Protein AF-A0A0M0LR37-F1 (afdb_monomer)

Nearest PDB structures (foldseek):
  5j56-assembly1_A  TM=5.753E-01  e=2.163E+00  Ricinus communis
  8dk1-assembly1_D  TM=4.337E-01  e=1.892E+00  Pseudomonas aeruginosa PA14
  6jde-assembly2_A  TM=3.105E-01  e=2.472E+00  Escherichia coli K-12

Mean predicted aligned error: 3.46 Å

pLDDT: mean 93.29, std 7.13, range [50.41, 98.06]

Structure (mmCIF, N/CA/C/O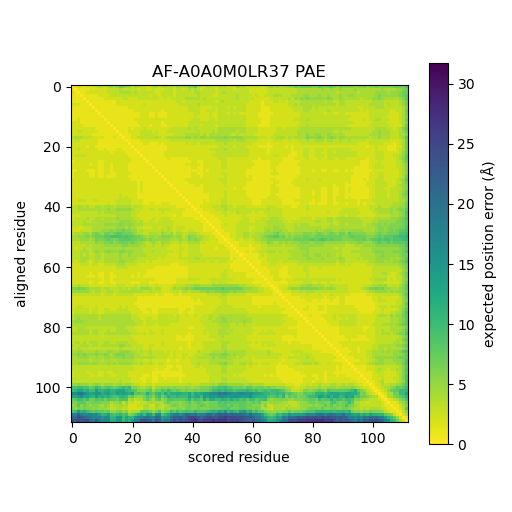 backbone):
data_AF-A0A0M0LR37-F1
#
_entry.id   AF-A0A0M0LR37-F1
#
loop_
_atom_site.group_PDB
_atom_site.id
_atom_site.type_symbol
_atom_site.label_atom_id
_atom_site.label_alt_id
_atom_site.label_comp_id
_atom_site.label_asym_id
_atom_site.label_entity_id
_atom_site.label_seq_id
_atom_site.pdbx_PDB_ins_code
_atom_site.Cartn_x
_atom_site.Cartn_y
_atom_site.Cartn_z
_atom_site.occupancy
_atom_site.B_iso_or_equiv
_atom_site.auth_seq_id
_atom_site.auth_comp_id
_atom_site.auth_asym_id
_atom_site.auth_atom_id
_atom_site.pdbx_PDB_model_num
ATOM 1 N N . MET A 1 1 ? 3.912 2.968 11.099 1.00 90.00 1 MET A N 1
ATOM 2 C CA . MET A 1 1 ? 2.472 2.971 11.463 1.00 90.00 1 MET A CA 1
ATOM 3 C C . MET A 1 1 ? 2.114 1.841 12.422 1.00 90.00 1 MET A C 1
ATOM 5 O O . MET A 1 1 ? 1.449 2.112 13.412 1.00 90.00 1 MET A O 1
ATOM 9 N N . ARG A 1 2 ? 2.585 0.607 12.184 1.00 90.06 2 ARG A N 1
ATOM 10 C CA . ARG A 1 2 ? 2.317 -0.553 13.057 1.00 90.06 2 ARG A CA 1
ATOM 11 C C . ARG A 1 2 ? 2.766 -0.360 14.506 1.00 90.06 2 ARG A C 1
ATOM 13 O O . ARG A 1 2 ? 1.941 -0.467 15.399 1.00 90.06 2 ARG A O 1
ATOM 20 N N . ALA A 1 3 ? 4.028 0.017 14.725 1.00 89.38 3 ALA A N 1
ATOM 21 C CA . ALA A 1 3 ? 4.591 0.184 16.071 1.00 89.38 3 ALA A CA 1
ATOM 22 C C . ALA A 1 3 ? 3.805 1.167 16.965 1.00 89.38 3 ALA A C 1
ATOM 24 O O . ALA A 1 3 ? 3.798 1.024 18.181 1.00 89.38 3 ALA A O 1
ATOM 25 N N . SER A 1 4 ? 3.126 2.154 16.371 1.00 92.31 4 SER A N 1
ATOM 26 C CA . SER A 1 4 ? 2.355 3.165 17.101 1.00 92.31 4 SER A CA 1
ATOM 27 C C . SER A 1 4 ? 0.854 2.861 17.202 1.00 92.31 4 SER A C 1
ATOM 29 O O . SER A 1 4 ? 0.120 3.701 17.712 1.00 92.31 4 SER A O 1
ATOM 31 N N . GLY A 1 5 ? 0.366 1.747 16.641 1.00 93.88 5 GLY A N 1
ATOM 32 C CA . GLY A 1 5 ? -1.074 1.460 16.524 1.00 93.88 5 GLY A CA 1
ATOM 33 C C . GLY A 1 5 ? -1.836 2.390 15.564 1.00 93.88 5 GLY A C 1
ATOM 34 O O . GLY A 1 5 ? -3.064 2.456 15.577 1.00 93.88 5 GLY A O 1
ATOM 35 N N . LEU A 1 6 ? -1.119 3.163 14.737 1.00 95.38 6 LEU A N 1
ATOM 36 C CA . LEU A 1 6 ? -1.745 4.137 13.835 1.00 95.38 6 LEU A CA 1
ATOM 37 C C . LEU A 1 6 ? -2.480 3.443 12.679 1.00 95.38 6 LEU A C 1
ATOM 39 O O . LEU A 1 6 ? -3.427 3.999 12.137 1.00 95.38 6 LEU A O 1
ATOM 43 N N . SER A 1 7 ? -2.059 2.236 12.300 1.00 95.31 7 SER A N 1
ATOM 44 C CA . SER A 1 7 ? -2.663 1.474 11.198 1.00 95.31 7 SER A CA 1
ATOM 45 C C . SER A 1 7 ? -4.120 1.108 11.500 1.00 95.31 7 SER A C 1
ATOM 47 O O . SER A 1 7 ? -4.982 1.194 10.632 1.00 95.31 7 SER A O 1
ATOM 49 N N . GLU A 1 8 ? -4.396 0.717 12.742 1.00 96.31 8 GLU A N 1
ATOM 50 C CA . GLU A 1 8 ? -5.719 0.365 13.258 1.00 96.31 8 GLU A CA 1
ATOM 51 C C . GLU A 1 8 ? -6.610 1.602 13.299 1.00 96.31 8 GLU A C 1
ATOM 53 O O . GLU A 1 8 ? -7.719 1.579 12.774 1.00 96.31 8 GLU A O 1
ATOM 58 N N . LEU A 1 9 ? -6.087 2.706 13.843 1.00 97.69 9 LEU A N 1
ATOM 59 C CA . LEU A 1 9 ? -6.817 3.966 13.902 1.00 97.69 9 LEU A CA 1
ATOM 60 C C . LEU A 1 9 ? -7.172 4.472 12.500 1.00 97.69 9 LEU A C 1
ATOM 62 O O . LEU A 1 9 ? -8.305 4.878 12.281 1.00 97.69 9 LEU A O 1
ATOM 66 N N . VAL A 1 10 ? -6.236 4.442 11.544 1.00 97.44 10 VAL A N 1
ATOM 67 C CA . VAL A 1 10 ? -6.512 4.885 10.167 1.00 97.44 10 VAL A CA 1
ATOM 68 C C . VAL A 1 10 ? -7.589 4.020 9.522 1.00 97.44 10 VAL A C 1
ATOM 70 O O . VAL A 1 10 ? -8.528 4.580 8.966 1.00 97.44 10 VAL A O 1
ATOM 73 N N . ARG A 1 11 ? -7.504 2.688 9.641 1.00 95.88 11 ARG A N 1
ATOM 74 C CA . ARG A 1 11 ? -8.548 1.783 9.135 1.00 95.88 11 ARG A CA 1
ATOM 75 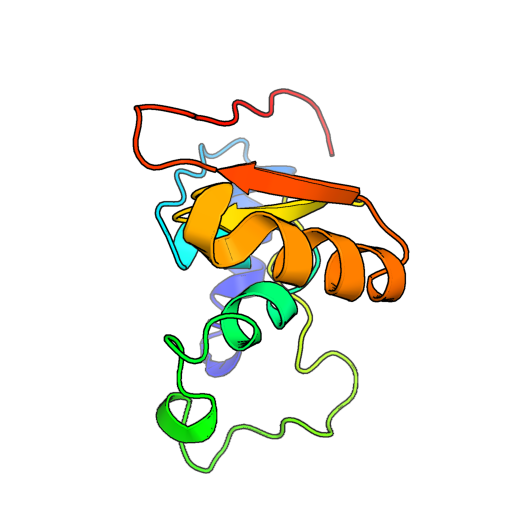C C . ARG A 1 11 ? -9.916 2.101 9.727 1.00 95.88 11 ARG A C 1
ATOM 77 O O . ARG A 1 11 ? -10.854 2.285 8.968 1.00 95.88 11 ARG A O 1
ATOM 84 N N . GLN A 1 12 ? -10.003 2.254 11.048 1.00 96.25 12 GLN A N 1
ATOM 85 C CA . GLN A 1 12 ? -11.253 2.604 11.725 1.00 96.25 12 GLN A CA 1
ATOM 86 C C . GLN A 1 12 ? -11.815 3.935 11.208 1.00 96.25 12 GLN A C 1
ATOM 88 O O . GLN A 1 12 ? -12.986 4.035 10.856 1.00 96.25 12 GLN A O 1
ATOM 93 N N . ARG A 1 13 ? -10.974 4.975 11.120 1.00 97.31 13 ARG A N 1
ATOM 94 C CA . ARG A 1 13 ? -11.421 6.293 10.655 1.00 97.31 13 ARG A CA 1
ATOM 95 C C . ARG A 1 13 ? -11.935 6.256 9.224 1.00 97.31 13 ARG A C 1
ATOM 97 O O . ARG A 1 13 ? -12.929 6.911 8.936 1.00 97.31 13 ARG A O 1
ATOM 104 N N . VAL A 1 14 ? -11.250 5.542 8.339 1.00 95.94 14 VAL A N 1
ATOM 105 C CA . VAL A 1 14 ? -11.589 5.515 6.914 1.00 95.94 14 VAL A CA 1
ATOM 106 C C . VAL A 1 14 ? -12.783 4.598 6.658 1.00 95.94 14 VAL A C 1
ATOM 108 O O . VAL A 1 14 ? -13.782 5.060 6.117 1.00 95.94 14 VAL A O 1
ATOM 111 N N . ASN A 1 15 ? -12.711 3.341 7.098 1.00 93.25 15 ASN A N 1
ATOM 112 C CA . ASN A 1 15 ? -13.688 2.315 6.736 1.00 93.25 15 ASN A CA 1
ATOM 113 C C . ASN A 1 15 ? -14.963 2.392 7.589 1.00 93.25 15 ASN A C 1
ATOM 115 O O . ASN A 1 15 ? -16.052 2.190 7.063 1.00 93.25 15 ASN A O 1
ATOM 119 N N . ASP A 1 16 ? -14.849 2.722 8.883 1.00 93.62 16 ASP A N 1
ATOM 120 C CA . ASP A 1 16 ? -15.997 2.681 9.804 1.00 93.62 16 ASP A CA 1
ATOM 121 C C . ASP A 1 16 ? -16.614 4.069 10.046 1.00 93.62 16 ASP A C 1
ATOM 123 O O . ASP A 1 16 ? -17.807 4.188 10.329 1.00 93.62 16 ASP A O 1
ATOM 127 N N . GLU A 1 17 ? -15.809 5.135 9.965 1.00 95.56 17 GLU A N 1
ATOM 128 C CA . GLU A 1 17 ? -16.238 6.509 10.282 1.00 95.56 17 GLU A CA 1
ATOM 129 C C . GLU A 1 17 ? -16.325 7.430 9.049 1.00 95.56 17 GLU A C 1
ATOM 131 O O . GLU A 1 17 ? -16.709 8.594 9.182 1.00 95.56 17 GLU A O 1
ATOM 136 N N . GLY A 1 18 ? -15.996 6.927 7.853 1.00 93.69 18 GLY A N 1
ATOM 137 C CA . GLY A 1 18 ? -16.140 7.650 6.584 1.00 93.69 18 GLY A CA 1
ATOM 138 C C . GLY A 1 18 ? -15.138 8.791 6.373 1.00 93.69 18 GLY A C 1
ATOM 139 O O . GLY A 1 18 ? -15.419 9.741 5.640 1.00 93.69 18 GLY A O 1
ATOM 140 N N . ALA A 1 19 ? -13.976 8.751 7.030 1.00 96.12 19 ALA A N 1
ATOM 141 C CA . ALA A 1 19 ? -12.925 9.736 6.808 1.00 96.12 19 ALA A CA 1
ATOM 142 C C . ALA A 1 19 ? -12.291 9.574 5.417 1.00 96.12 19 ALA A C 1
ATOM 144 O O . ALA A 1 19 ? -11.935 8.475 4.998 1.00 96.12 19 ALA A O 1
ATOM 145 N N . LEU A 1 20 ? -12.059 10.695 4.729 1.00 95.56 20 LEU A N 1
ATOM 146 C CA . LEU A 1 20 ? -11.345 10.699 3.454 1.00 95.56 20 LEU A CA 1
ATOM 147 C C . LEU A 1 20 ? -9.855 10.391 3.663 1.00 95.56 20 LEU A C 1
ATOM 149 O O . LEU A 1 20 ? -9.149 11.132 4.352 1.00 95.56 20 LEU A O 1
ATOM 153 N N . TYR A 1 21 ? -9.364 9.346 2.997 1.00 96.69 21 TYR A N 1
ATOM 154 C CA . TYR A 1 21 ? -7.937 9.065 2.876 1.00 96.69 21 TYR A CA 1
ATOM 155 C C . TYR A 1 21 ? -7.380 9.649 1.574 1.00 96.69 21 TYR A C 1
ATOM 157 O O . TYR A 1 21 ? -7.867 9.337 0.490 1.00 96.69 21 TYR A O 1
ATOM 165 N N . VAL A 1 22 ? -6.315 10.450 1.667 1.00 96.19 22 VAL A N 1
ATOM 166 C CA . VAL A 1 22 ? -5.570 10.949 0.501 1.00 96.19 22 VAL A CA 1
ATOM 167 C C . VAL A 1 22 ? -4.126 10.474 0.606 1.00 96.19 22 VAL A C 1
ATOM 169 O O . VAL A 1 22 ? -3.371 10.925 1.466 1.00 96.19 22 VAL A O 1
ATOM 172 N N . GLY A 1 23 ? -3.746 9.545 -0.270 1.00 95.62 23 GLY A N 1
ATOM 173 C CA . GLY A 1 23 ? -2.399 8.987 -0.330 1.00 95.62 23 GLY A CA 1
ATOM 174 C C . GLY A 1 23 ? -1.621 9.513 -1.526 1.00 95.62 23 GLY A C 1
ATOM 175 O O . GLY A 1 23 ? -2.094 9.410 -2.655 1.00 95.62 23 GLY A O 1
ATOM 176 N N . ALA A 1 24 ? -0.400 9.993 -1.290 1.00 95.12 24 ALA A N 1
ATOM 177 C CA . ALA A 1 24 ? 0.564 10.333 -2.334 1.00 95.12 24 ALA A CA 1
ATOM 178 C C . ALA A 1 24 ? 1.829 9.481 -2.183 1.00 95.12 24 ALA A C 1
ATOM 180 O O . ALA A 1 24 ? 2.353 9.336 -1.075 1.00 95.12 24 ALA A O 1
ATOM 181 N N . SER A 1 25 ? 2.337 8.936 -3.293 1.00 95.75 25 SER A N 1
ATOM 182 C CA . SER A 1 25 ? 3.547 8.105 -3.319 1.00 95.75 25 SER A CA 1
ATOM 183 C C . SER A 1 25 ? 3.462 6.933 -2.322 1.00 95.75 25 SER A C 1
ATOM 185 O O . SER A 1 25 ? 2.554 6.107 -2.433 1.00 95.75 25 SER A O 1
ATOM 187 N N . ALA A 1 26 ? 4.341 6.866 -1.317 1.00 97.06 26 ALA A N 1
ATOM 188 C CA . ALA A 1 26 ? 4.280 5.875 -0.241 1.00 97.06 26 ALA A CA 1
ATOM 189 C C . ALA A 1 26 ? 2.908 5.827 0.463 1.00 97.06 26 ALA A C 1
ATOM 191 O O . ALA A 1 26 ? 2.462 4.750 0.850 1.00 97.06 26 ALA A O 1
ATOM 192 N N . GLY A 1 27 ? 2.197 6.959 0.557 1.00 97.25 27 GLY A N 1
ATOM 193 C CA . GLY A 1 27 ? 0.816 7.014 1.048 1.00 97.25 27 GLY A CA 1
ATOM 194 C C . GLY A 1 27 ? -0.153 6.191 0.191 1.00 97.25 27 GLY A C 1
ATOM 195 O O . GLY A 1 27 ? -0.972 5.444 0.711 1.00 97.25 27 GLY A O 1
ATOM 196 N N . SER A 1 28 ? -0.026 6.252 -1.136 1.00 97.06 28 SER A N 1
ATOM 197 C CA . SER A 1 28 ? -0.837 5.428 -2.041 1.00 97.06 28 SER A CA 1
ATOM 198 C C . SER A 1 28 ? -0.490 3.942 -1.895 1.00 97.06 28 SER A C 1
ATOM 200 O O . SER A 1 28 ? -1.377 3.097 -1.904 1.00 97.06 28 SER A O 1
ATOM 202 N N . ILE A 1 29 ? 0.793 3.611 -1.704 1.00 97.94 29 ILE A N 1
ATOM 203 C CA . ILE A 1 29 ? 1.244 2.224 -1.501 1.00 97.94 29 ILE A CA 1
ATOM 204 C C . ILE A 1 29 ? 0.620 1.626 -0.236 1.00 97.94 29 ILE A C 1
ATOM 206 O O . ILE A 1 29 ? 0.042 0.540 -0.294 1.00 97.94 29 ILE A O 1
ATOM 210 N N . VAL A 1 30 ? 0.701 2.334 0.897 1.00 97.88 30 VAL A N 1
ATOM 211 C CA . VAL A 1 30 ? 0.164 1.824 2.168 1.00 97.88 30 VAL A CA 1
ATOM 212 C C . VAL A 1 30 ? -1.362 1.784 2.200 1.00 97.88 30 VAL A C 1
ATOM 214 O O . VAL A 1 30 ? -1.898 1.085 3.047 1.00 97.88 30 VAL A O 1
ATOM 217 N N . ALA A 1 31 ? -2.073 2.472 1.304 1.00 97.38 31 ALA A N 1
ATOM 218 C CA . ALA A 1 31 ? -3.531 2.372 1.207 1.00 97.38 31 ALA A CA 1
ATOM 219 C C . ALA A 1 31 ? -4.005 1.016 0.660 1.00 97.38 31 ALA A C 1
ATOM 221 O O . ALA A 1 31 ? -5.098 0.565 0.995 1.00 97.38 31 ALA A O 1
ATOM 222 N N . GLY A 1 32 ? -3.194 0.367 -0.180 1.00 97.06 32 GLY A N 1
ATOM 223 C CA . GLY A 1 32 ? -3.543 -0.909 -0.804 1.00 97.06 32 GLY A CA 1
ATOM 224 C C . GLY A 1 32 ? -3.415 -2.106 0.138 1.00 97.06 32 GLY A C 1
ATOM 225 O O . GLY A 1 32 ? -3.262 -1.965 1.348 1.00 97.06 32 GLY A O 1
ATOM 226 N N . ARG A 1 33 ? -3.431 -3.308 -0.440 1.00 97.12 33 ARG A N 1
ATOM 227 C CA . ARG A 1 33 ? -3.346 -4.592 0.270 1.00 97.12 33 ARG A CA 1
ATOM 228 C C . ARG A 1 33 ? -1.942 -4.924 0.783 1.00 97.12 33 ARG A C 1
ATOM 230 O O . ARG A 1 33 ? -1.789 -5.455 1.878 1.00 97.12 33 ARG A O 1
ATOM 237 N N . THR A 1 34 ? -0.900 -4.610 0.013 1.00 97.44 34 THR A N 1
ATOM 238 C CA . THR A 1 34 ? 0.500 -4.872 0.399 1.00 97.44 34 THR A CA 1
ATOM 239 C C . THR A 1 34 ? 1.449 -3.749 -0.003 1.00 97.44 34 THR A C 1
ATOM 241 O O . THR A 1 34 ? 1.287 -3.158 -1.073 1.00 97.44 34 THR A O 1
ATOM 244 N N . ILE A 1 35 ? 2.484 -3.525 0.819 1.00 97.62 35 ILE A N 1
ATOM 245 C CA . ILE A 1 35 ? 3.574 -2.576 0.549 1.00 97.62 35 ILE A CA 1
ATOM 246 C C . ILE A 1 35 ? 4.675 -3.140 -0.359 1.00 97.62 35 ILE A C 1
ATOM 248 O O . ILE A 1 35 ? 5.640 -2.438 -0.649 1.00 97.62 35 ILE A O 1
ATOM 252 N N . ARG A 1 36 ? 4.565 -4.392 -0.835 1.00 97.31 36 ARG A N 1
ATOM 253 C CA . ARG A 1 36 ? 5.595 -5.022 -1.689 1.00 97.31 36 ARG A CA 1
ATOM 254 C C . ARG A 1 36 ? 5.966 -4.184 -2.916 1.00 97.31 36 ARG A C 1
ATOM 256 O O . ARG A 1 36 ? 7.093 -4.296 -3.387 1.00 97.31 36 ARG A O 1
ATOM 263 N N . THR A 1 37 ? 5.054 -3.351 -3.418 1.00 98.06 37 THR A N 1
ATOM 264 C CA . THR A 1 37 ? 5.296 -2.463 -4.564 1.00 98.06 37 THR A CA 1
ATOM 265 C C . THR A 1 37 ? 6.354 -1.387 -4.293 1.00 98.06 37 THR A C 1
ATOM 267 O O . THR A 1 37 ? 7.033 -0.983 -5.237 1.00 98.06 37 THR A O 1
ATOM 270 N N . ALA A 1 38 ? 6.568 -0.987 -3.032 1.00 97.75 38 ALA A N 1
ATOM 271 C CA . ALA A 1 38 ? 7.631 -0.056 -2.624 1.00 97.75 38 ALA A CA 1
ATOM 272 C C . ALA A 1 38 ? 9.031 -0.590 -2.978 1.00 97.75 38 ALA A C 1
ATOM 274 O O . ALA A 1 38 ? 9.916 0.134 -3.431 1.00 97.75 38 ALA A O 1
ATOM 275 N N . LEU A 1 39 ? 9.206 -1.910 -2.879 1.00 97.00 39 LEU A N 1
ATOM 276 C CA . LEU A 1 39 ? 10.501 -2.564 -3.066 1.00 97.00 39 LEU A CA 1
ATOM 277 C C . LEU A 1 39 ? 10.915 -2.694 -4.533 1.00 97.00 39 LEU A C 1
ATOM 279 O O . LEU A 1 39 ? 12.064 -3.005 -4.833 1.00 97.00 39 LEU A O 1
ATOM 283 N N . TRP A 1 40 ? 9.990 -2.506 -5.474 1.00 97.38 40 TRP A N 1
ATOM 284 C CA . TRP A 1 40 ? 10.234 -2.867 -6.870 1.00 97.38 40 TRP A CA 1
ATOM 285 C C . TRP A 1 40 ? 11.219 -1.925 -7.563 1.00 97.38 40 TRP A C 1
ATOM 287 O O . TRP A 1 40 ? 12.025 -2.381 -8.371 1.00 97.38 40 TRP A O 1
ATOM 297 N N . LYS A 1 41 ? 11.152 -0.623 -7.255 1.00 95.56 41 LYS A N 1
ATOM 298 C CA . LYS A 1 41 ? 12.033 0.401 -7.845 1.00 95.56 41 LYS A CA 1
ATOM 299 C C . LYS A 1 41 ? 13.380 0.511 -7.128 1.00 95.56 41 LYS A C 1
ATOM 301 O O . LYS A 1 41 ? 14.296 1.121 -7.671 1.00 95.56 41 LYS A O 1
ATOM 306 N N . GLY A 1 42 ? 13.479 -0.029 -5.910 1.00 95.44 42 GLY A N 1
ATOM 307 C CA . GLY A 1 42 ? 14.615 0.195 -5.012 1.00 95.44 42 GLY A CA 1
ATOM 308 C C . GLY A 1 42 ? 14.713 1.634 -4.490 1.00 95.44 42 GLY A C 1
ATOM 309 O O . GLY A 1 42 ? 15.800 2.067 -4.128 1.00 95.44 42 GLY A O 1
ATOM 310 N N . TRP A 1 43 ? 13.613 2.397 -4.517 1.00 95.50 43 TRP A N 1
ATOM 311 C CA . TRP A 1 43 ? 13.564 3.763 -3.973 1.00 95.50 43 TRP A CA 1
ATOM 312 C C . TRP A 1 43 ? 13.305 3.769 -2.467 1.00 95.50 43 TRP A C 1
ATOM 314 O O . TRP A 1 43 ? 13.839 4.620 -1.762 1.00 95.50 43 TRP A O 1
ATOM 324 N N . ASP A 1 44 ? 12.496 2.824 -1.993 1.00 96.81 44 ASP A N 1
ATOM 325 C CA . ASP A 1 44 ? 12.206 2.629 -0.580 1.00 96.81 44 ASP A CA 1
ATOM 326 C C . ASP A 1 44 ? 13.176 1.594 0.004 1.00 96.81 44 ASP A C 1
ATOM 328 O O . ASP A 1 44 ? 13.234 0.453 -0.462 1.00 96.81 44 ASP A O 1
ATOM 332 N N . ASP A 1 45 ? 13.938 2.006 1.017 1.00 94.69 45 ASP A N 1
ATOM 333 C CA . ASP A 1 45 ? 14.905 1.167 1.727 1.00 94.69 45 ASP A CA 1
ATOM 334 C C . ASP A 1 45 ? 14.235 0.451 2.919 1.00 94.69 45 ASP A C 1
ATOM 336 O O . ASP A 1 45 ? 13.794 1.122 3.859 1.00 94.69 45 ASP A O 1
ATOM 340 N N . PRO A 1 46 ? 14.157 -0.895 2.931 1.00 92.25 46 PRO A N 1
ATOM 341 C CA . PRO A 1 46 ? 13.622 -1.653 4.063 1.00 92.25 46 PRO A CA 1
ATOM 342 C C . PRO A 1 46 ? 14.368 -1.416 5.380 1.00 92.25 46 PRO A C 1
ATOM 344 O O . PRO A 1 46 ? 13.759 -1.513 6.447 1.00 92.25 46 PRO A O 1
ATOM 347 N N . GLU A 1 47 ? 15.666 -1.102 5.335 1.00 92.12 47 GLU A N 1
ATOM 348 C CA . GLU A 1 47 ? 16.474 -0.871 6.539 1.00 92.12 47 GLU A CA 1
ATOM 349 C C . GLU A 1 47 ? 16.098 0.447 7.235 1.00 92.12 47 GLU A C 1
ATOM 351 O O . GLU A 1 47 ? 16.275 0.589 8.448 1.00 92.12 47 GLU A O 1
ATOM 356 N N . ALA A 1 48 ? 15.470 1.385 6.513 1.00 92.94 48 ALA A N 1
ATOM 357 C CA . ALA A 1 48 ? 14.975 2.640 7.076 1.00 92.94 48 ALA A CA 1
ATOM 358 C C . ALA A 1 48 ? 13.837 2.444 8.098 1.00 92.94 48 ALA A C 1
ATOM 360 O O . ALA A 1 48 ? 13.557 3.351 8.885 1.00 92.94 48 ALA A O 1
ATOM 361 N N . ALA A 1 49 ? 13.198 1.267 8.129 1.00 90.56 49 ALA A N 1
ATOM 362 C CA . ALA A 1 49 ? 12.212 0.908 9.151 1.00 90.56 49 ALA A CA 1
ATOM 363 C C . ALA A 1 49 ? 12.834 0.681 10.546 1.00 90.56 49 ALA A C 1
ATOM 365 O O . ALA A 1 49 ? 12.105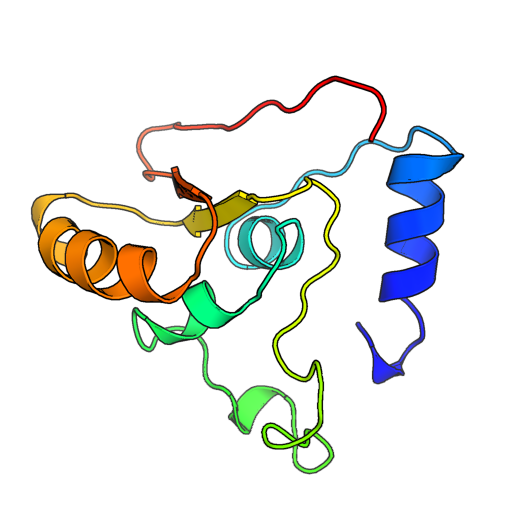 0.613 11.538 1.00 90.56 49 ALA A O 1
ATOM 366 N N . GLY A 1 50 ? 14.167 0.625 10.632 1.00 90.56 50 GLY A N 1
ATOM 367 C CA . GLY A 1 50 ? 14.913 0.454 11.870 1.00 90.56 50 GLY A CA 1
ATOM 368 C C . GLY A 1 50 ? 15.128 -1.015 12.256 1.00 90.56 50 GLY A C 1
ATOM 369 O O . GLY A 1 50 ? 14.537 -1.920 11.671 1.00 90.56 50 GLY A O 1
ATOM 370 N N . PRO A 1 51 ? 15.976 -1.268 13.267 1.00 89.38 51 PRO A N 1
ATOM 371 C CA . PRO A 1 51 ? 16.422 -2.617 13.631 1.00 89.38 51 PRO A CA 1
ATOM 372 C C . PRO A 1 51 ? 15.324 -3.497 14.243 1.00 89.38 51 PRO A C 1
ATOM 374 O O . PRO A 1 51 ? 15.511 -4.701 14.375 1.00 89.38 51 PRO A O 1
ATOM 377 N N . GLU A 1 52 ? 14.200 -2.906 14.650 1.00 87.38 52 GLU A N 1
ATOM 378 C CA . GLU A 1 52 ? 13.049 -3.630 15.201 1.00 87.38 52 GLU A CA 1
ATOM 379 C C . GLU A 1 52 ? 12.118 -4.180 14.108 1.00 87.38 52 GLU A C 1
ATOM 381 O O . GLU A 1 52 ? 11.181 -4.916 14.414 1.00 87.38 52 GLU A O 1
ATOM 386 N N . ALA A 1 53 ? 12.342 -3.822 12.839 1.00 90.50 53 ALA A N 1
ATOM 387 C CA . ALA A 1 53 ? 11.549 -4.326 11.730 1.00 90.50 53 ALA A CA 1
ATOM 388 C C . ALA A 1 53 ? 11.909 -5.788 11.426 1.00 90.50 53 ALA A C 1
ATOM 390 O O . ALA A 1 53 ? 13.008 -6.089 10.963 1.00 90.50 53 ALA A O 1
ATOM 391 N N . ASP A 1 54 ? 10.953 -6.687 11.652 1.00 92.00 54 ASP A N 1
ATOM 392 C CA . ASP A 1 54 ? 11.044 -8.087 11.246 1.00 92.00 54 ASP A CA 1
ATOM 393 C C . ASP A 1 54 ? 10.332 -8.286 9.900 1.00 92.00 54 ASP A C 1
ATOM 395 O O . ASP A 1 54 ? 9.102 -8.310 9.823 1.00 92.00 54 ASP A O 1
ATOM 399 N N . TRP A 1 55 ? 11.120 -8.388 8.829 1.00 92.75 55 TRP A N 1
ATOM 400 C CA . TRP A 1 55 ? 10.626 -8.585 7.462 1.00 92.75 55 TRP A CA 1
ATOM 401 C C . TRP A 1 55 ? 10.256 -10.039 7.140 1.00 92.75 55 TRP A C 1
ATOM 403 O O . TRP A 1 55 ? 9.598 -10.282 6.127 1.00 92.75 55 TRP A O 1
ATOM 413 N N . GLU A 1 56 ? 10.645 -10.983 8.001 1.00 94.44 56 GLU A N 1
ATOM 414 C CA . GLU A 1 56 ? 10.312 -12.405 7.878 1.00 94.44 56 GLU A CA 1
ATOM 415 C C . GLU A 1 56 ? 9.031 -12.762 8.646 1.00 94.44 56 GLU A C 1
ATOM 417 O O . GLU A 1 56 ? 8.463 -13.834 8.437 1.00 94.44 56 GLU A O 1
ATOM 422 N N . ALA A 1 57 ? 8.553 -11.866 9.515 1.00 94.25 57 ALA A N 1
ATOM 423 C CA . ALA A 1 57 ? 7.303 -12.047 10.233 1.00 94.25 57 ALA A CA 1
ATOM 424 C C . ALA A 1 57 ? 6.101 -12.183 9.283 1.00 94.25 57 ALA A C 1
ATOM 426 O O . ALA A 1 57 ? 5.974 -11.483 8.269 1.00 94.25 57 ALA A O 1
ATOM 427 N N . ASP A 1 58 ? 5.153 -13.036 9.671 1.00 94.69 58 ASP A N 1
ATOM 428 C CA . ASP A 1 58 ? 3.879 -13.159 8.971 1.00 94.69 58 ASP A CA 1
ATOM 429 C C . ASP A 1 58 ? 3.174 -11.796 8.902 1.00 94.69 58 ASP A C 1
ATOM 431 O O . ASP A 1 58 ? 3.016 -11.081 9.895 1.00 94.69 58 ASP A O 1
ATOM 435 N N . GLY A 1 59 ? 2.765 -11.420 7.69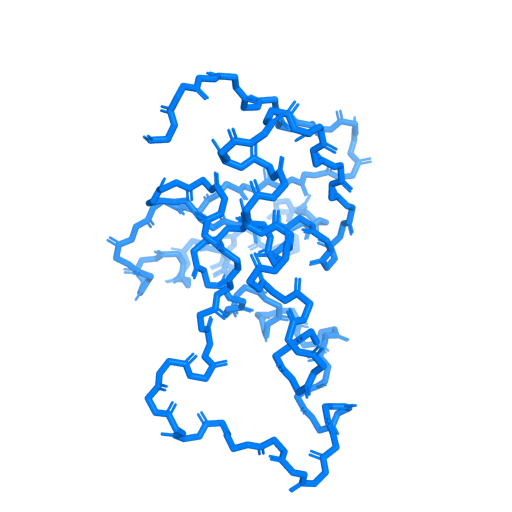1 1.00 93.00 59 GLY A N 1
ATOM 436 C CA . GLY A 1 59 ? 2.108 -10.142 7.436 1.00 93.00 59 GLY A CA 1
ATOM 437 C C . GLY A 1 59 ? 3.026 -8.918 7.511 1.00 93.00 59 GLY A C 1
ATOM 438 O O . GLY A 1 59 ? 2.509 -7.800 7.511 1.00 93.00 59 GLY A O 1
ATOM 439 N N . ALA A 1 60 ? 4.360 -9.070 7.529 1.00 94.75 60 ALA A N 1
ATOM 440 C CA . ALA A 1 60 ? 5.311 -7.945 7.520 1.00 94.75 60 ALA A CA 1
ATOM 441 C C . ALA A 1 60 ? 5.070 -6.961 6.360 1.00 94.75 60 ALA A C 1
ATOM 443 O O . ALA A 1 60 ? 5.267 -5.752 6.494 1.00 94.75 60 ALA A O 1
ATOM 444 N N . TYR A 1 61 ? 4.576 -7.475 5.231 1.00 96.00 61 TYR A N 1
ATOM 445 C CA . TYR A 1 61 ? 4.284 -6.690 4.036 1.00 96.00 61 TYR A CA 1
ATOM 446 C C . TYR A 1 61 ? 2.820 -6.270 3.883 1.00 96.00 61 TYR A C 1
ATOM 448 O O . TYR A 1 61 ? 2.489 -5.662 2.857 1.00 96.00 61 TYR A O 1
ATOM 456 N N . ASP A 1 62 ? 1.934 -6.580 4.833 1.00 96.31 62 ASP A N 1
ATOM 457 C CA . ASP A 1 62 ? 0.548 -6.120 4.712 1.00 96.31 62 ASP A CA 1
ATOM 458 C C . ASP A 1 62 ? 0.510 -4.596 4.864 1.00 96.31 62 ASP A C 1
ATOM 460 O O . ASP A 1 62 ? 1.219 -3.993 5.681 1.00 96.31 62 ASP A O 1
ATOM 464 N N . ALA A 1 63 ? -0.297 -3.964 4.031 1.00 97.06 63 ALA A N 1
ATOM 465 C CA . ALA A 1 63 ? -0.537 -2.533 4.084 1.00 97.06 63 ALA A CA 1
ATOM 466 C C . ALA A 1 63 ? -1.815 -2.258 4.901 1.00 97.06 63 ALA A C 1
ATOM 468 O O . ALA A 1 63 ? -2.244 -3.098 5.695 1.00 97.06 63 ALA A O 1
ATOM 469 N N . LEU A 1 64 ? -2.403 -1.068 4.776 1.00 97.00 64 LEU A N 1
ATOM 470 C CA . LEU A 1 64 ? -3.637 -0.727 5.486 1.00 97.00 64 LEU A CA 1
ATOM 471 C C . LEU A 1 64 ? -4.838 -1.510 4.952 1.00 97.00 64 LEU A C 1
ATOM 473 O O . LEU A 1 64 ? -5.762 -1.753 5.717 1.00 97.00 64 LEU A O 1
ATOM 477 N N . GLY A 1 65 ? -4.829 -1.912 3.679 1.00 95.44 65 GLY A N 1
ATOM 478 C CA . GLY A 1 65 ? -5.947 -2.626 3.065 1.00 95.44 65 GLY A CA 1
ATOM 479 C C . GLY A 1 65 ? -7.224 -1.788 3.029 1.00 95.44 65 GLY A C 1
ATOM 480 O O . GLY A 1 65 ? -8.293 -2.323 3.285 1.00 95.44 65 GLY A O 1
ATOM 481 N N . LEU A 1 66 ? -7.116 -0.482 2.756 1.00 95.69 66 LEU A N 1
ATOM 482 C CA . LEU A 1 66 ? -8.278 0.415 2.629 1.00 95.69 66 LEU A CA 1
ATOM 483 C C . LEU A 1 66 ? -9.072 0.149 1.344 1.00 95.69 66 LEU A C 1
ATOM 485 O O . LEU A 1 66 ? -10.210 0.579 1.217 1.00 95.69 66 LEU A O 1
ATOM 489 N N . VAL A 1 67 ? -8.453 -0.530 0.377 1.00 91.25 67 VAL A N 1
ATOM 490 C CA .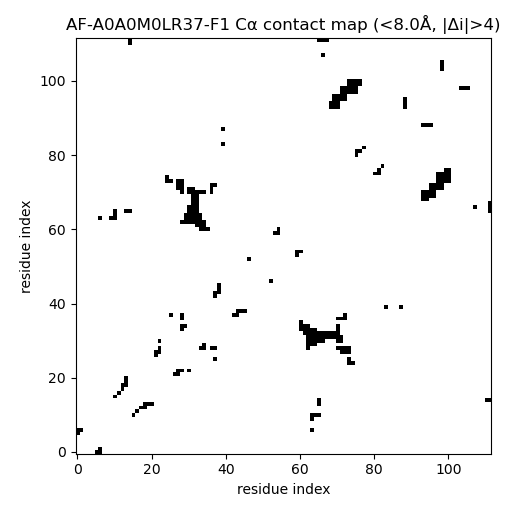 VAL A 1 67 ? -9.091 -0.989 -0.856 1.00 91.25 67 VAL A CA 1
ATOM 491 C C . VAL A 1 67 ? -8.835 -2.483 -0.974 1.00 91.25 67 VAL A C 1
ATOM 493 O O . VAL A 1 67 ? -7.678 -2.912 -1.069 1.00 91.25 67 VAL A O 1
ATOM 496 N N . GLU A 1 68 ? -9.904 -3.276 -0.944 1.00 87.75 68 GLU A N 1
ATOM 497 C CA . GLU A 1 68 ? -9.802 -4.728 -1.057 1.00 87.75 68 GLU A CA 1
ATOM 498 C C . GLU A 1 68 ? -9.213 -5.141 -2.413 1.00 87.75 68 GLU A C 1
ATOM 500 O O . GLU A 1 68 ? -9.470 -4.526 -3.446 1.00 87.75 68 GLU A O 1
ATOM 505 N N . ASP A 1 69 ? -8.380 -6.185 -2.401 1.00 92.81 69 ASP A N 1
ATOM 506 C CA . ASP A 1 69 ? -7.788 -6.809 -3.593 1.00 92.81 69 ASP A CA 1
ATOM 507 C C . ASP A 1 69 ? -7.051 -5.881 -4.579 1.00 92.81 69 ASP A C 1
ATOM 509 O O . ASP A 1 69 ? -6.797 -6.247 -5.733 1.00 92.81 69 ASP A O 1
ATOM 513 N N . VAL A 1 70 ? -6.596 -4.718 -4.105 1.00 95.88 70 VAL A N 1
ATOM 514 C CA . VAL A 1 70 ? -5.817 -3.760 -4.896 1.00 95.88 70 VAL A CA 1
ATOM 515 C C . VAL A 1 70 ? -4.540 -3.346 -4.166 1.00 95.88 70 VAL A C 1
ATOM 517 O O . VAL A 1 70 ? -4.540 -3.012 -2.986 1.00 95.88 70 VAL A O 1
ATOM 520 N N . SER A 1 71 ? -3.423 -3.322 -4.889 1.00 97.88 71 SER A N 1
ATOM 521 C CA . SER A 1 71 ? -2.193 -2.618 -4.509 1.00 97.88 71 SER A CA 1
ATOM 522 C C . SER A 1 71 ? -1.889 -1.507 -5.507 1.00 97.88 71 SER A C 1
ATOM 524 O O . SER A 1 71 ? -2.310 -1.567 -6.660 1.00 97.88 71 SER A O 1
ATOM 526 N N . PHE A 1 72 ? -1.110 -0.515 -5.082 1.00 97.69 72 PHE A N 1
ATOM 527 C CA . PHE A 1 72 ? -0.774 0.642 -5.909 1.00 97.69 72 PHE A CA 1
ATOM 528 C C . PHE A 1 72 ? 0.724 0.705 -6.211 1.00 97.69 72 PHE A C 1
ATOM 530 O O . PHE A 1 72 ? 1.557 0.394 -5.355 1.00 97.69 72 PHE A O 1
ATOM 537 N N . PHE A 1 73 ? 1.069 1.130 -7.425 1.00 97.69 73 PHE A N 1
ATOM 538 C CA . PHE A 1 73 ? 2.437 1.403 -7.860 1.00 97.69 73 PHE A CA 1
ATOM 539 C C . PHE A 1 73 ? 2.537 2.848 -8.383 1.00 97.69 73 PHE A C 1
ATOM 541 O O . PHE A 1 73 ? 2.136 3.108 -9.520 1.00 97.69 73 PHE A O 1
ATOM 548 N N . PRO A 1 74 ? 3.035 3.800 -7.572 1.00 97.19 74 PRO A N 1
ATOM 549 C CA . PRO A 1 74 ? 3.143 5.202 -7.962 1.00 97.19 74 PRO A CA 1
ATOM 550 C C . PRO A 1 74 ? 4.412 5.507 -8.767 1.00 97.19 74 PRO A C 1
ATOM 552 O O . PRO A 1 74 ? 5.395 4.754 -8.726 1.00 97.19 74 PRO A O 1
ATOM 555 N N . HIS A 1 75 ? 4.425 6.673 -9.416 1.00 96.25 75 HIS A N 1
ATOM 556 C CA . HIS A 1 75 ? 5.492 7.139 -10.308 1.00 96.25 75 HIS A CA 1
ATOM 557 C C . HIS A 1 75 ? 5.718 6.186 -11.485 1.00 96.25 75 HIS A C 1
ATOM 559 O O . HIS A 1 75 ? 6.848 5.817 -11.819 1.00 96.25 75 HIS A O 1
ATOM 565 N N . TYR A 1 76 ? 4.620 5.703 -12.062 1.00 96.50 76 TYR A N 1
ATOM 566 C CA . TYR A 1 76 ? 4.663 4.824 -13.212 1.00 96.50 76 TYR A CA 1
ATOM 567 C C . TYR A 1 76 ? 5.025 5.597 -14.476 1.00 96.50 76 TYR A C 1
ATOM 569 O O . TYR A 1 76 ? 4.387 6.574 -14.849 1.00 96.50 76 TYR A O 1
ATOM 577 N N . ASP A 1 77 ? 6.028 5.081 -15.166 1.00 94.56 77 ASP A N 1
ATOM 578 C CA . ASP A 1 77 ? 6.404 5.463 -16.512 1.00 94.56 77 ASP A CA 1
ATOM 579 C C . ASP A 1 77 ? 6.574 4.159 -17.287 1.00 94.56 77 ASP A C 1
ATOM 581 O O . ASP A 1 77 ? 7.307 3.260 -16.858 1.00 94.56 77 ASP A O 1
ATOM 585 N N . ALA A 1 78 ? 5.868 4.021 -18.407 1.00 94.62 78 ALA A N 1
ATOM 586 C CA . ALA A 1 78 ? 5.860 2.775 -19.164 1.00 94.62 78 ALA A CA 1
ATOM 587 C C . ALA A 1 78 ? 7.254 2.431 -19.710 1.00 94.62 78 ALA A C 1
ATOM 589 O O . ALA A 1 78 ? 7.615 1.252 -19.746 1.00 94.62 78 ALA A O 1
ATOM 590 N N . ALA A 1 79 ? 8.045 3.445 -20.084 1.00 95.88 79 ALA A N 1
ATOM 591 C CA . ALA A 1 79 ? 9.383 3.250 -20.631 1.00 95.88 79 ALA A CA 1
ATOM 592 C C . ALA A 1 79 ? 10.359 2.695 -19.581 1.00 95.88 79 ALA A C 1
ATOM 594 O O . ALA A 1 79 ? 11.132 1.784 -19.880 1.00 95.88 79 ALA A O 1
ATOM 595 N N . SER A 1 80 ? 10.289 3.194 -18.348 1.00 96.25 80 SER A N 1
ATOM 596 C CA . SER A 1 80 ? 11.183 2.799 -17.256 1.00 96.25 80 SER A CA 1
ATOM 597 C C . SER A 1 80 ? 10.694 1.550 -16.518 1.00 96.25 80 SER A C 1
ATOM 599 O O . SER A 1 80 ? 11.483 0.663 -16.187 1.00 96.25 80 SER A O 1
ATOM 601 N N . TRP A 1 81 ? 9.385 1.453 -16.265 1.00 97.12 81 TRP A N 1
ATOM 602 C CA . TRP A 1 81 ? 8.823 0.514 -15.288 1.00 97.12 81 TRP A CA 1
ATOM 603 C C . TRP A 1 81 ? 7.845 -0.504 -15.867 1.00 97.12 81 TRP A C 1
ATOM 605 O O . TRP A 1 81 ? 7.515 -1.464 -15.171 1.00 97.12 81 TRP A O 1
ATOM 615 N N . GLY A 1 82 ? 7.412 -0.370 -17.125 1.00 96.88 82 GLY A N 1
ATOM 616 C CA . GLY A 1 82 ? 6.411 -1.258 -17.728 1.00 96.88 82 GLY A CA 1
ATOM 617 C C . GLY A 1 82 ? 6.764 -2.740 -17.595 1.00 96.88 82 GLY A C 1
ATOM 618 O O . GLY A 1 82 ? 6.008 -3.516 -17.011 1.00 96.88 82 GLY A O 1
ATOM 619 N N . GLY A 1 83 ? 7.973 -3.118 -18.017 1.00 97.50 83 GLY A N 1
ATOM 620 C CA . GLY A 1 83 ? 8.435 -4.504 -17.916 1.00 97.50 83 GLY A CA 1
ATOM 621 C C . GLY A 1 83 ? 8.619 -4.999 -16.476 1.00 97.50 83 GLY A C 1
ATOM 622 O O . GLY A 1 83 ? 8.443 -6.187 -16.212 1.0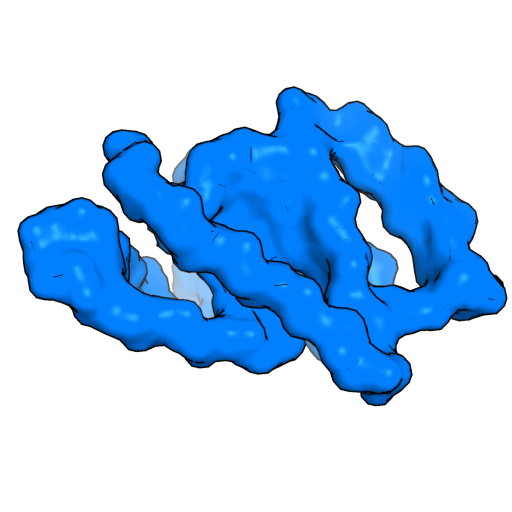0 97.50 83 GLY A O 1
ATOM 623 N N . LEU A 1 84 ? 8.976 -4.117 -15.538 1.00 97.12 84 LEU A N 1
ATOM 624 C CA . LEU A 1 84 ? 9.101 -4.457 -14.118 1.00 97.12 84 LEU A CA 1
ATOM 625 C C . LEU A 1 84 ? 7.726 -4.760 -13.517 1.00 97.12 84 LEU A C 1
ATOM 627 O O . LEU A 1 84 ? 7.533 -5.838 -12.954 1.00 97.12 84 LEU A O 1
ATOM 631 N N . VAL A 1 85 ? 6.777 -3.838 -13.688 1.00 97.44 85 VAL A N 1
ATOM 632 C CA . VAL A 1 85 ? 5.403 -3.975 -13.196 1.00 97.44 85 VAL A CA 1
ATOM 633 C C . VAL A 1 85 ? 4.740 -5.204 -13.808 1.00 97.44 85 VAL A C 1
ATOM 635 O O . VAL A 1 85 ? 4.141 -5.986 -13.078 1.00 97.44 85 VAL A O 1
ATOM 638 N N . ASP A 1 86 ? 4.905 -5.444 -15.111 1.00 96.25 86 ASP A N 1
ATOM 639 C CA . ASP A 1 86 ? 4.328 -6.609 -15.788 1.00 96.25 86 ASP A CA 1
ATOM 640 C C . ASP A 1 86 ? 4.808 -7.948 -15.236 1.00 96.25 86 ASP A C 1
ATOM 642 O O . ASP A 1 86 ? 4.026 -8.903 -15.176 1.00 96.25 86 ASP A O 1
ATOM 646 N N . ARG A 1 87 ? 6.081 -8.028 -14.834 1.00 96.06 87 ARG A N 1
ATOM 647 C CA . ARG A 1 87 ? 6.634 -9.228 -14.199 1.00 96.06 87 ARG A CA 1
ATOM 648 C C . ARG A 1 87 ? 6.146 -9.367 -12.763 1.00 96.06 87 ARG A C 1
ATOM 650 O O . ARG A 1 87 ? 5.674 -10.438 -12.394 1.00 96.06 87 ARG A O 1
ATOM 657 N 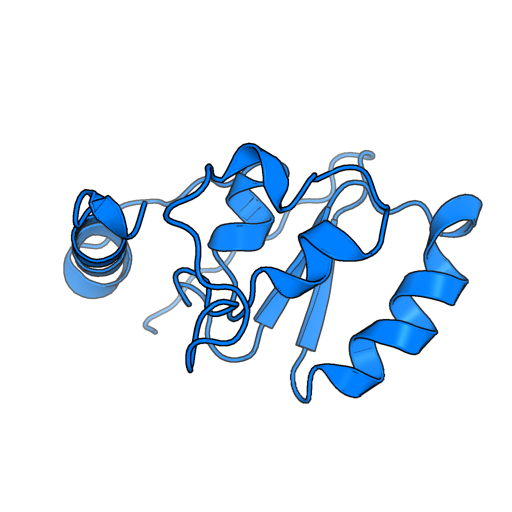N . GLN A 1 88 ? 6.252 -8.302 -11.972 1.00 97.19 88 GLN A N 1
ATOM 658 C CA . GLN A 1 88 ? 6.010 -8.359 -10.531 1.00 97.19 88 GLN A CA 1
ATOM 659 C C . GLN A 1 88 ? 4.523 -8.434 -10.177 1.00 97.19 88 GLN A C 1
ATOM 661 O O . GLN A 1 88 ? 4.148 -9.174 -9.279 1.00 97.19 88 GLN A O 1
ATOM 666 N N . ARG A 1 89 ? 3.629 -7.757 -10.910 1.00 95.94 89 ARG A N 1
ATOM 667 C CA . ARG A 1 89 ? 2.191 -7.776 -10.579 1.00 95.94 89 ARG A CA 1
ATOM 668 C C . ARG A 1 89 ? 1.574 -9.174 -10.618 1.00 95.94 89 ARG A C 1
ATOM 670 O O . ARG A 1 89 ? 0.603 -9.433 -9.922 1.00 95.94 89 ARG A O 1
ATOM 677 N N . ARG A 1 90 ? 2.156 -10.093 -11.396 1.00 93.62 90 ARG A N 1
ATOM 678 C CA . ARG A 1 90 ? 1.699 -11.489 -11.493 1.00 93.62 90 ARG A CA 1
ATOM 679 C C . ARG A 1 90 ? 1.945 -12.282 -10.210 1.00 93.62 90 ARG A C 1
ATOM 681 O O . ARG A 1 90 ? 1.220 -13.238 -9.967 1.00 93.62 90 ARG A O 1
ATOM 688 N N . SER A 1 91 ? 2.947 -11.910 -9.410 1.00 93.56 91 SER A N 1
ATOM 689 C CA . SER A 1 91 ? 3.255 -12.596 -8.150 1.00 93.56 91 SER A CA 1
ATOM 690 C C . SER A 1 91 ? 2.409 -12.104 -6.974 1.00 93.56 91 SER A C 1
ATOM 692 O O . SER A 1 91 ? 2.417 -12.746 -5.929 1.00 93.56 91 SER A O 1
ATOM 694 N N . LEU A 1 92 ? 1.667 -11.001 -7.134 1.00 94.50 92 LEU A N 1
ATOM 695 C CA . LEU A 1 92 ? 0.832 -10.445 -6.067 1.00 94.50 92 LEU A CA 1
ATOM 696 C C . LEU A 1 92 ? -0.410 -11.297 -5.778 1.00 94.50 92 LEU A C 1
ATOM 698 O O . LEU A 1 92 ? -0.825 -11.386 -4.631 1.00 94.50 92 LEU A O 1
ATOM 702 N N . GLY A 1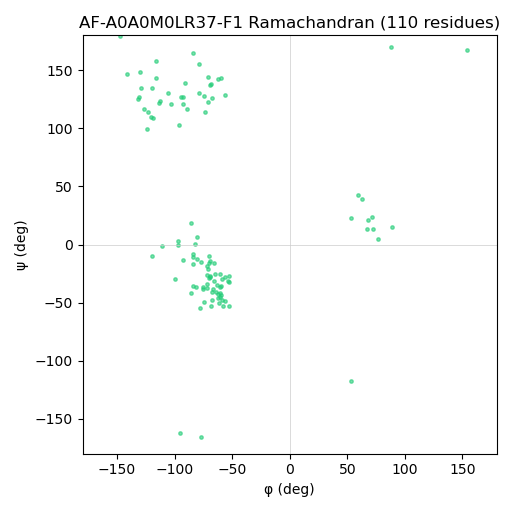 93 ? -0.990 -11.934 -6.800 1.00 94.19 93 GLY A N 1
ATOM 703 C CA . GLY A 1 93 ? -2.244 -12.685 -6.657 1.00 94.19 93 GLY A CA 1
ATOM 704 C C . GLY A 1 93 ? -3.504 -11.810 -6.586 1.00 94.19 93 GLY A C 1
ATOM 705 O O . GLY A 1 93 ? -4.596 -12.343 -6.419 1.00 94.19 93 GLY A O 1
ATOM 706 N N . HIS A 1 94 ? -3.368 -10.493 -6.755 1.00 95.50 94 HIS A N 1
ATOM 707 C CA . HIS A 1 94 ? -4.452 -9.505 -6.791 1.00 95.50 94 HIS A CA 1
ATOM 708 C C . HIS A 1 94 ? -4.104 -8.351 -7.747 1.00 95.50 94 HIS A C 1
ATOM 710 O O . HIS A 1 94 ? -3.044 -8.358 -8.385 1.00 95.50 94 HIS A O 1
ATOM 716 N N . ALA A 1 95 ? -4.998 -7.373 -7.900 1.00 96.44 95 ALA A N 1
ATOM 717 C CA . ALA A 1 95 ? -4.799 -6.281 -8.847 1.00 96.44 95 ALA A CA 1
ATOM 718 C C . ALA A 1 95 ? -3.690 -5.314 -8.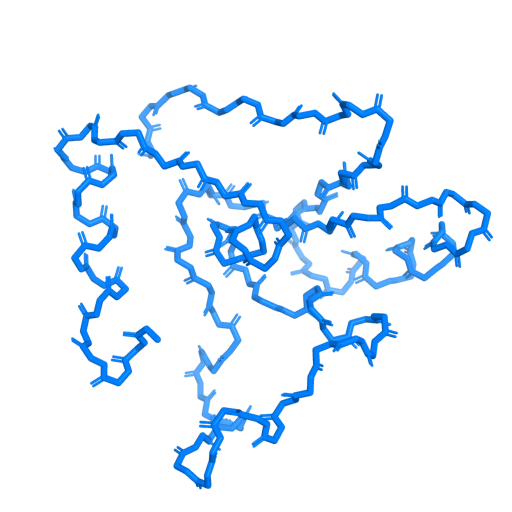392 1.00 96.44 95 ALA A C 1
ATOM 720 O O . ALA A 1 95 ? -3.537 -5.011 -7.210 1.00 96.44 95 ALA A O 1
ATOM 721 N N . CYS A 1 96 ? -2.928 -4.785 -9.353 1.00 97.31 96 CYS A N 1
ATOM 722 C CA . CYS A 1 96 ? -1.971 -3.704 -9.124 1.00 97.31 96 CYS A CA 1
ATOM 723 C C . CYS A 1 96 ? -2.300 -2.536 -10.051 1.00 97.31 96 CYS A C 1
ATOM 725 O O . CYS A 1 96 ? -2.190 -2.671 -11.273 1.00 97.31 96 CYS A O 1
ATOM 727 N N . VAL A 1 97 ? -2.717 -1.416 -9.466 1.00 96.56 97 VAL A N 1
ATOM 728 C CA . VAL A 1 97 ? -3.041 -0.181 -10.180 1.00 96.56 97 VAL A CA 1
ATOM 729 C C . VAL A 1 97 ? -1.802 0.704 -10.227 1.00 96.56 97 VAL A C 1
ATOM 731 O O . VAL A 1 97 ? -1.171 0.980 -9.206 1.00 96.56 97 VAL A O 1
ATOM 734 N N . VAL A 1 98 ? -1.436 1.137 -11.429 1.00 96.25 98 VAL A N 1
ATOM 735 C CA . VAL A 1 98 ? -0.305 2.040 -11.650 1.00 96.25 98 VAL A CA 1
ATOM 736 C C . VAL A 1 98 ? -0.772 3.492 -11.614 1.00 96.25 98 VAL A C 1
ATOM 738 O O . VAL A 1 98 ? -1.821 3.804 -12.169 1.00 96.25 98 VAL A O 1
ATOM 741 N N . LEU A 1 99 ? 0.012 4.363 -10.980 1.00 95.62 99 LEU A N 1
ATOM 742 C CA . LEU A 1 99 ? -0.222 5.809 -10.929 1.00 95.62 99 LEU A CA 1
ATOM 743 C C . LEU A 1 99 ? 0.978 6.502 -11.584 1.00 95.62 99 LEU A C 1
ATOM 745 O O . LEU A 1 99 ? 2.083 6.464 -11.044 1.00 95.62 99 LEU A O 1
ATOM 749 N N . ALA A 1 100 ? 0.782 7.065 -12.768 1.00 93.38 100 ALA A N 1
ATOM 750 C CA . ALA A 1 100 ? 1.725 7.923 -13.473 1.00 93.38 100 ALA A CA 1
ATOM 751 C C . ALA A 1 100 ? 1.733 9.367 -12.934 1.00 93.38 100 ALA A C 1
ATOM 753 O O . ALA A 1 100 ? 0.749 9.856 -12.377 1.00 93.38 100 ALA A O 1
ATOM 754 N N . ASP A 1 101 ? 2.851 10.066 -13.137 1.00 87.94 101 ASP A N 1
ATOM 755 C CA . ASP A 1 101 ? 3.061 11.442 -12.656 1.00 87.94 101 ASP A CA 1
ATOM 756 C C . ASP A 1 101 ? 2.417 12.516 -13.559 1.00 87.94 101 ASP A C 1
ATOM 758 O O . ASP A 1 101 ? 2.604 13.714 -13.351 1.00 87.94 101 ASP A O 1
ATOM 762 N N . ASP A 1 102 ? 1.644 12.109 -14.565 1.00 84.56 102 ASP A N 1
ATOM 763 C CA . ASP A 1 102 ? 0.956 12.978 -15.527 1.00 84.56 102 ASP A CA 1
ATOM 764 C C . ASP A 1 102 ? -0.422 13.467 -15.043 1.00 84.56 102 ASP A C 1
ATOM 766 O O . ASP A 1 102 ? -1.239 13.934 -15.837 1.00 84.56 102 ASP A O 1
ATOM 770 N N . GLY A 1 103 ? -0.670 13.390 -13.733 1.00 73.62 103 GLY A N 1
ATOM 771 C CA . GLY A 1 103 ? -1.961 13.711 -13.123 1.00 73.62 103 GLY A CA 1
ATOM 772 C C . GLY A 1 103 ? -2.911 12.518 -13.044 1.00 73.62 103 GLY A C 1
ATOM 773 O O . GLY A 1 103 ? -4.106 12.707 -12.833 1.00 73.62 103 GLY A O 1
ATOM 774 N N . SER A 1 104 ? -2.412 11.290 -13.219 1.00 79.12 104 SER A N 1
ATOM 775 C CA . SER A 1 104 ? -3.224 10.109 -12.949 1.00 79.12 104 SER A CA 1
ATOM 776 C C . SER A 1 104 ? -3.529 9.988 -11.450 1.00 79.12 104 SER A C 1
ATOM 778 O O . SER A 1 104 ? -2.650 9.997 -10.587 1.00 79.12 104 SER A O 1
ATOM 780 N N . GLU A 1 105 ? -4.815 9.880 -11.152 1.00 83.69 105 GLU A N 1
ATOM 781 C CA . GLU A 1 105 ? -5.367 9.799 -9.806 1.00 83.69 105 GLU A CA 1
ATOM 782 C C . GLU A 1 105 ? -6.317 8.604 -9.762 1.00 83.69 105 GLU A C 1
ATOM 784 O O . GLU A 1 105 ? -6.962 8.266 -10.758 1.00 83.69 105 GLU A O 1
ATOM 789 N N . VAL A 1 106 ? -6.416 7.956 -8.604 1.00 86.19 106 VAL A N 1
ATOM 790 C CA . VAL A 1 106 ? -7.423 6.921 -8.375 1.00 86.19 106 VAL A CA 1
ATOM 791 C C . VAL A 1 106 ? -8.398 7.428 -7.335 1.00 86.19 106 VAL A C 1
ATOM 793 O O . VAL A 1 106 ? -8.014 7.761 -6.216 1.00 86.19 106 VAL A O 1
ATOM 796 N N . TYR A 1 107 ? -9.666 7.443 -7.727 1.00 88.00 107 TYR A N 1
ATOM 797 C CA . TYR A 1 107 ? -10.792 7.718 -6.855 1.00 88.00 107 TYR A CA 1
ATOM 798 C C . TYR A 1 107 ? -11.464 6.389 -6.532 1.00 88.00 107 TYR A C 1
ATOM 800 O O . TYR A 1 107 ? -11.881 5.667 -7.438 1.00 88.00 107 TYR A O 1
ATOM 808 N N . VAL A 1 108 ? -11.531 6.061 -5.245 1.00 85.38 108 VAL A N 1
ATOM 809 C CA . VAL A 1 108 ? -12.276 4.907 -4.742 1.00 85.38 108 VAL A CA 1
ATOM 810 C C . VAL A 1 108 ? -13.428 5.445 -3.910 1.00 85.38 108 VAL A C 1
ATOM 812 O O . VAL A 1 108 ? -13.209 6.202 -2.968 1.00 85.38 108 VAL A O 1
ATOM 815 N N . GLU A 1 109 ? -14.644 5.077 -4.294 1.00 82.81 109 GLU A N 1
ATOM 816 C CA . GLU A 1 109 ? -15.882 5.417 -3.598 1.00 82.81 109 GLU A CA 1
ATOM 817 C C . GLU A 1 109 ? -16.696 4.130 -3.439 1.00 82.81 109 GLU A C 1
ATOM 819 O O . GLU A 1 109 ? -16.921 3.415 -4.418 1.00 82.81 109 GLU A O 1
ATOM 824 N N . GLY A 1 110 ? -17.108 3.819 -2.213 1.00 70.69 110 GLY A N 1
ATOM 825 C CA . GLY A 1 110 ? -17.895 2.630 -1.901 1.00 70.69 110 GLY A CA 1
ATOM 826 C C . GLY A 1 110 ? -17.709 2.168 -0.460 1.00 70.69 110 GLY A C 1
ATOM 827 O O . GLY A 1 110 ? -16.797 2.623 0.230 1.00 70.69 110 GLY A O 1
ATOM 828 N N . ASP A 1 111 ? -18.582 1.257 -0.036 1.00 56.22 111 ASP A N 1
ATOM 829 C CA . ASP A 1 111 ? -18.431 0.516 1.215 1.00 56.22 111 ASP A CA 1
ATOM 830 C C . ASP A 1 111 ? -17.419 -0.616 0.983 1.00 56.22 111 ASP A C 1
ATOM 832 O O . ASP A 1 111 ? -17.505 -1.319 -0.029 1.00 56.22 111 ASP A O 1
ATOM 836 N N . SER A 1 112 ? -16.434 -0.732 1.879 1.00 50.41 112 SER A N 1
ATOM 837 C CA . SER A 1 112 ? -15.458 -1.834 1.890 1.00 50.41 112 SER A CA 1
ATOM 838 C C . SER A 1 112 ? -16.144 -3.176 2.121 1.00 50.41 112 SER A C 1
ATOM 840 O O . SER A 1 112 ? -17.025 -3.237 3.011 1.00 50.41 112 SER A O 1
#

Secondary structure (DSSP, 8-state):
-GGGTHHHHHHIIIIIT-PPP---THHHHHHSSBGGGGGGTT-S-GGGG-TT--SSSTTTTB---SSTTEEEEEEE-HHHHHHHHHHHHHHHSSEEEEEETTT------S--

Foldseek 3Di:
DVVVCVLVVVLCCVQVVPDDQDADAQGQQLLAQWVVLVPLVVPDDPCVVDPPQDCVDDCSGGHSHNDPQEGEHEQDDCVPCVVSCVVPQVVPNGYYYYHHPPPRDDDDDDRD

Solvent-accessible surface area (backbone atoms only — not comparable to full-atom values): 6816 Å² total; per-residue (Å²): 90,69,95,76,54,46,46,59,53,50,43,44,39,36,76,75,66,70,44,88,84,87,52,64,58,72,42,34,19,37,36,9,40,33,39,64,54,50,55,72,81,66,78,52,63,78,71,78,68,40,93,84,60,57,80,84,45,89,68,54,49,53,34,58,43,75,39,80,67,29,25,31,37,59,74,43,42,66,90,84,37,40,72,58,51,65,58,52,43,69,76,65,82,47,49,66,50,73,27,33,82,87,75,58,79,86,88,86,86,80,85,129

Radius of gyration: 14.2 Å; Cα contacts (8 Å, |Δi|>4): 143; chains: 1; bounding box: 35×27×38 Å

InterPro domains:
  IPR005320 Peptidase S51 [PF03575] (2-111)
  IPR029062 Class I glutamine amidotransferase-like [G3DSA:3.40.50.880] (1-112)

Sequence (112 aa):
MRASGLSELVRQRVNDEGALYVGASAGSIVAGRTIRTALWKGWDDPEAAGPEADWEADGAYDALGLVEDVSFFPHYDAASWGGLVDRQRRSLGHACVVLADDGSEVYVEGDS

Organism: NCBI:txid1460289